Protein AF-A0A7X5ISX0-F1 (afdb_monomer_lite)

Foldseek 3Di:
DDDPDVVADCQNDPDPLGKDQADDDPVCVVVCVVPVPCRNVPHIDGDLLVLVVLQCCVVPNDDPDDDDSPVRGDNRDPVSNLVNLCVQAVCLVPCCVPVVLSNVLSVLQSVCCVPPVDRDDSVVSVVNVD

Secondary structure (DSSP, 8-state):
-----TTS-TTTTT-SSEEES----TTTHHHHHH-HHHHHHH--EEESTHHHHHHHHHHH---SSSS-HHHHSPPPPHHHHHHHHHHTTTTHHHHTTT-HHHHHHHHHHHHHHHHH-----HHHHHHHT-

Radius of gyration: 17.03 Å; chains: 1; bounding box: 39×47×39 Å

pLDDT: mean 91.05, std 15.19, range [29.78, 98.5]

Structure (mmCIF, N/CA/C/O backbone):
data_AF-A0A7X5ISX0-F1
#
_entry.id   AF-A0A7X5ISX0-F1
#
loop_
_atom_site.group_PDB
_atom_site.id
_atom_site.type_symbol
_atom_site.label_atom_id
_atom_site.label_alt_id
_atom_site.label_comp_id
_atom_site.label_asym_id
_atom_site.label_entity_id
_atom_site.label_seq_id
_atom_site.pdbx_PDB_ins_code
_atom_site.Cartn_x
_atom_site.Cartn_y
_atom_site.Cartn_z
_atom_site.occupancy
_atom_site.B_iso_or_equiv
_atom_site.auth_seq_id
_atom_site.auth_comp_id
_atom_site.auth_asym_id
_atom_site.auth_atom_id
_atom_site.pdbx_PDB_model_num
ATOM 1 N N . MET A 1 1 ? 23.298 -17.234 9.264 1.00 29.78 1 MET A N 1
ATOM 2 C CA . MET A 1 1 ? 23.206 -18.325 8.271 1.00 29.78 1 MET A CA 1
ATOM 3 C C . MET A 1 1 ? 21.743 -18.428 7.899 1.00 29.78 1 MET A C 1
ATOM 5 O O . MET A 1 1 ? 20.945 -18.768 8.761 1.00 29.78 1 MET A O 1
ATOM 9 N N . GLY A 1 2 ? 21.395 -17.928 6.713 1.00 34.38 2 GLY A N 1
ATOM 10 C CA . GLY A 1 2 ? 20.011 -17.743 6.284 1.00 34.38 2 GLY A CA 1
ATOM 11 C C . GLY A 1 2 ? 19.354 -19.063 5.904 1.00 34.38 2 GLY A C 1
ATOM 12 O O . GLY A 1 2 ? 19.971 -19.898 5.247 1.00 34.38 2 GLY A O 1
ATOM 13 N N . CYS A 1 3 ? 18.104 -19.229 6.317 1.00 30.48 3 CYS A N 1
ATOM 14 C CA . CYS A 1 3 ? 17.236 -20.295 5.845 1.00 30.48 3 CYS A CA 1
ATOM 15 C C . CYS A 1 3 ? 16.406 -19.743 4.681 1.00 30.48 3 CYS A C 1
ATOM 17 O O . CYS A 1 3 ? 15.303 -19.257 4.898 1.00 30.48 3 CYS A O 1
ATOM 19 N N . PHE A 1 4 ? 16.944 -19.799 3.461 1.00 39.22 4 PHE A N 1
ATOM 20 C CA . PHE A 1 4 ? 16.116 -19.749 2.254 1.00 39.22 4 PHE A CA 1
ATOM 21 C C . PHE A 1 4 ? 15.483 -21.135 2.099 1.00 39.22 4 PHE A C 1
ATOM 23 O O . PHE A 1 4 ? 16.194 -22.121 1.895 1.00 39.22 4 PHE A O 1
ATOM 30 N N . ASN A 1 5 ? 14.165 -21.231 2.269 1.00 39.34 5 ASN A N 1
ATOM 31 C CA . ASN A 1 5 ? 13.419 -22.459 2.024 1.00 39.34 5 ASN A CA 1
ATOM 32 C C . ASN A 1 5 ? 12.743 -22.346 0.645 1.00 39.34 5 ASN A C 1
ATOM 34 O O . ASN A 1 5 ? 11.773 -21.609 0.532 1.00 39.34 5 ASN A O 1
ATOM 38 N N . PRO A 1 6 ? 13.184 -23.083 -0.388 1.00 45.41 6 PRO A N 1
ATOM 39 C CA . PRO A 1 6 ? 12.638 -22.982 -1.748 1.00 45.41 6 PRO A CA 1
ATOM 40 C C . PRO A 1 6 ? 11.184 -23.477 -1.892 1.00 45.41 6 PRO A C 1
ATOM 42 O O . PRO A 1 6 ? 10.651 -23.484 -2.995 1.00 45.41 6 PRO A O 1
ATOM 45 N N . SER A 1 7 ? 10.547 -23.906 -0.796 1.00 50.97 7 SER A N 1
ATOM 46 C CA . SER A 1 7 ? 9.128 -24.286 -0.740 1.00 50.97 7 SER A CA 1
ATOM 47 C C . SER A 1 7 ? 8.219 -23.235 -0.096 1.00 50.97 7 SER A C 1
ATOM 49 O O . SER A 1 7 ? 7.018 -23.475 -0.015 1.00 50.97 7 SER A O 1
ATOM 51 N N . LYS A 1 8 ? 8.770 -22.114 0.395 1.00 48.38 8 LYS A N 1
ATOM 52 C CA . LYS A 1 8 ? 7.995 -21.024 0.997 1.00 48.38 8 LYS A CA 1
ATOM 53 C C . LYS A 1 8 ? 8.471 -19.681 0.463 1.00 48.38 8 LYS A C 1
ATOM 55 O O . LYS A 1 8 ? 9.655 -19.369 0.556 1.00 48.38 8 LYS A O 1
ATOM 60 N N . SER A 1 9 ? 7.552 -18.930 -0.118 1.00 56.69 9 SER A N 1
ATOM 61 C CA . SER A 1 9 ? 7.784 -17.589 -0.643 1.00 56.69 9 SER A CA 1
ATOM 62 C C . SER A 1 9 ? 7.818 -16.555 0.493 1.00 56.69 9 SER A C 1
ATOM 64 O O . SER A 1 9 ? 7.277 -16.794 1.574 1.00 56.69 9 SER A O 1
ATOM 66 N N . ASP A 1 10 ? 8.432 -15.389 0.266 1.00 56.97 10 ASP A N 1
ATOM 67 C CA . ASP A 1 10 ? 8.561 -14.306 1.267 1.00 56.97 10 ASP A CA 1
ATOM 68 C C . ASP A 1 10 ? 7.216 -13.687 1.705 1.00 56.97 10 ASP A C 1
ATOM 70 O O . ASP A 1 10 ? 7.170 -12.813 2.568 1.00 56.97 10 ASP A O 1
ATOM 74 N N . ILE A 1 11 ? 6.110 -14.136 1.112 1.00 59.25 11 ILE A N 1
ATOM 75 C CA . ILE A 1 11 ? 4.737 -13.749 1.451 1.00 59.25 11 ILE A CA 1
ATOM 76 C C . ILE A 1 11 ? 4.033 -14.777 2.350 1.00 59.25 11 ILE A C 1
ATOM 78 O O . ILE A 1 11 ? 3.047 -14.426 2.999 1.00 59.25 11 ILE A O 1
ATOM 82 N N . ASP A 1 12 ? 4.588 -15.990 2.490 1.00 59.69 12 ASP A N 1
ATOM 83 C CA . ASP A 1 12 ? 4.103 -17.027 3.419 1.00 59.69 12 ASP A CA 1
ATOM 84 C C . ASP A 1 12 ? 4.475 -16.710 4.879 1.00 59.69 12 ASP A C 1
ATOM 86 O O . ASP A 1 12 ? 3.894 -17.242 5.831 1.00 59.69 12 ASP A O 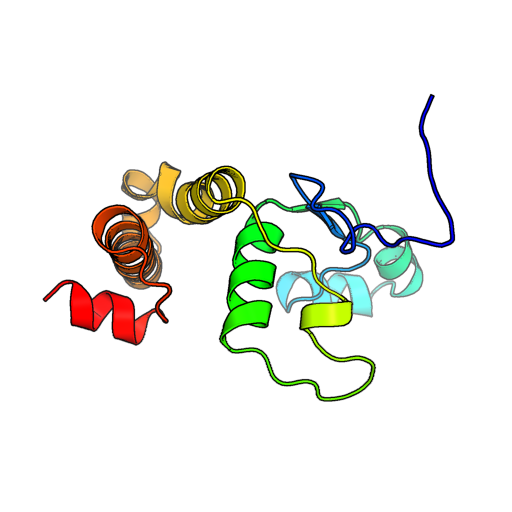1
ATOM 90 N N . LEU A 1 13 ? 5.470 -15.839 5.066 1.00 67.38 13 LEU A N 1
ATOM 91 C CA . LEU A 1 13 ? 5.905 -15.270 6.337 1.00 67.38 13 LEU A CA 1
ATOM 92 C C . LEU A 1 13 ? 6.206 -13.792 6.106 1.00 67.38 13 LEU A C 1
ATOM 94 O O . LEU A 1 13 ? 7.094 -13.476 5.328 1.00 67.38 13 LEU A O 1
ATOM 98 N N . ILE A 1 14 ? 5.524 -12.883 6.806 1.00 78.00 14 ILE A N 1
ATOM 99 C CA . ILE A 1 14 ? 5.785 -11.446 6.641 1.00 78.00 14 ILE A CA 1
ATOM 100 C C . ILE A 1 14 ? 7.199 -11.099 7.127 1.00 78.00 14 ILE A C 1
ATOM 102 O O . ILE A 1 14 ? 7.466 -11.055 8.330 1.00 78.00 14 ILE A O 1
ATOM 106 N N . ILE A 1 15 ? 8.090 -10.816 6.175 1.00 87.44 15 ILE A N 1
ATOM 107 C CA . ILE A 1 15 ? 9.378 -10.145 6.388 1.00 87.44 15 ILE A CA 1
ATOM 108 C C . ILE A 1 15 ? 9.136 -8.635 6.264 1.00 87.44 15 ILE A C 1
ATOM 110 O O . ILE A 1 15 ? 8.439 -8.200 5.348 1.00 87.44 15 ILE A O 1
ATOM 114 N N . TYR A 1 16 ? 9.677 -7.833 7.188 1.00 90.50 16 TYR A N 1
ATOM 115 C CA . TYR A 1 16 ? 9.456 -6.384 7.232 1.00 90.50 16 TYR A CA 1
ATOM 116 C C . TYR A 1 16 ? 10.772 -5.595 7.426 1.00 90.50 16 TYR A C 1
ATOM 118 O O . TYR A 1 16 ? 11.478 -5.869 8.403 1.00 90.50 16 TYR A O 1
ATOM 126 N N . PRO A 1 17 ? 11.109 -4.610 6.558 1.00 93.81 17 PRO A N 1
ATOM 127 C CA . PRO A 1 17 ? 10.390 -4.234 5.333 1.00 93.81 17 PRO A CA 1
ATOM 128 C C . PRO A 1 17 ? 10.385 -5.378 4.312 1.00 93.81 17 PRO A C 1
ATOM 130 O O . PRO A 1 17 ? 11.312 -6.189 4.273 1.00 93.81 17 PRO A O 1
ATOM 133 N N . THR A 1 18 ? 9.313 -5.469 3.531 1.00 92.81 18 THR A N 1
ATOM 134 C CA . THR A 1 18 ? 9.049 -6.642 2.695 1.00 92.81 18 THR A CA 1
ATOM 135 C C . THR A 1 18 ? 9.864 -6.566 1.407 1.00 92.81 18 THR A C 1
ATOM 137 O O . THR A 1 18 ? 9.877 -5.508 0.777 1.00 92.81 18 THR A O 1
ATOM 140 N N . PRO A 1 19 ? 10.563 -7.642 1.008 1.00 92.75 19 PRO A N 1
ATOM 141 C CA . PRO A 1 19 ? 11.268 -7.676 -0.265 1.00 92.75 19 PRO A CA 1
ATOM 142 C C . PRO A 1 19 ? 10.296 -7.666 -1.453 1.00 92.75 19 PRO A C 1
ATOM 144 O O . PRO A 1 19 ? 9.183 -8.186 -1.368 1.00 92.75 19 PRO A O 1
ATOM 147 N N . PHE A 1 20 ? 10.730 -7.098 -2.575 1.00 92.38 20 PHE A N 1
ATOM 148 C CA . PHE A 1 20 ? 10.031 -7.180 -3.853 1.00 92.38 20 PHE A CA 1
ATOM 149 C C . PHE A 1 20 ? 10.991 -7.519 -4.991 1.00 92.38 20 PHE A C 1
ATOM 151 O O . PHE A 1 20 ? 12.133 -7.060 -5.028 1.00 92.38 20 PHE A O 1
ATOM 158 N N . GLU A 1 21 ? 10.472 -8.283 -5.951 1.00 92.50 21 GLU A N 1
ATOM 159 C CA . GLU A 1 21 ? 11.191 -8.695 -7.161 1.00 92.50 21 GLU A CA 1
ATOM 160 C C . GLU A 1 21 ? 11.052 -7.691 -8.308 1.00 92.50 21 GLU A C 1
ATOM 162 O O . GLU A 1 21 ? 11.896 -7.655 -9.196 1.00 92.50 21 GLU A O 1
ATOM 167 N N . LEU A 1 22 ? 9.967 -6.905 -8.326 1.00 94.00 22 LEU A N 1
ATOM 168 C CA . LEU A 1 22 ? 9.731 -5.881 -9.340 1.00 94.00 22 LEU A CA 1
ATOM 169 C C . LEU A 1 22 ? 8.731 -4.827 -8.850 1.00 94.00 22 LEU A C 1
ATOM 171 O O . LEU A 1 22 ? 7.672 -5.170 -8.329 1.00 94.00 22 LEU A O 1
ATOM 175 N N . HIS A 1 23 ? 9.021 -3.549 -9.102 1.00 94.69 23 HIS A N 1
ATOM 176 C CA . HIS A 1 23 ? 8.066 -2.452 -8.951 1.00 94.69 23 HIS A CA 1
ATOM 177 C C . HIS A 1 23 ? 8.034 -1.610 -10.227 1.00 94.69 23 HIS A C 1
ATOM 179 O O . HIS A 1 23 ? 9.006 -0.940 -10.579 1.00 94.69 23 HIS A O 1
ATOM 185 N N . PHE A 1 24 ? 6.895 -1.639 -10.920 1.00 95.12 24 PHE A N 1
ATOM 186 C CA . PHE A 1 24 ? 6.666 -0.854 -12.126 1.00 95.12 24 PHE A CA 1
ATOM 187 C C . PHE A 1 24 ? 5.683 0.291 -11.885 1.00 95.12 24 PHE A C 1
ATOM 189 O O . PHE A 1 24 ? 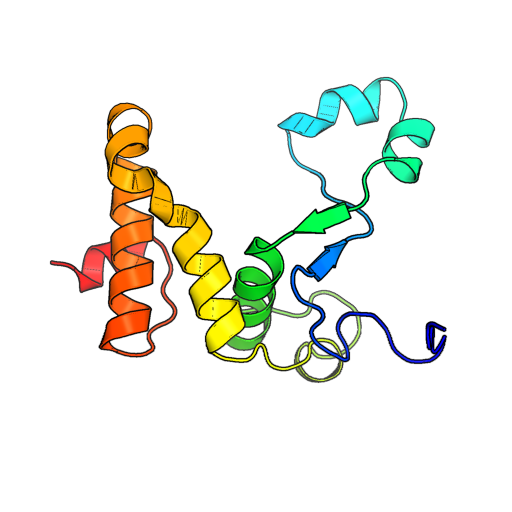4.618 0.112 -11.300 1.00 95.12 24 PHE A O 1
ATOM 196 N N . SER A 1 25 ? 6.033 1.464 -12.403 1.00 94.94 25 SER A N 1
ATOM 197 C CA . SER A 1 25 ? 5.195 2.658 -12.422 1.00 94.94 25 SER A CA 1
ATOM 198 C C . SER A 1 25 ? 5.609 3.546 -13.599 1.00 94.94 25 SER A C 1
ATOM 200 O O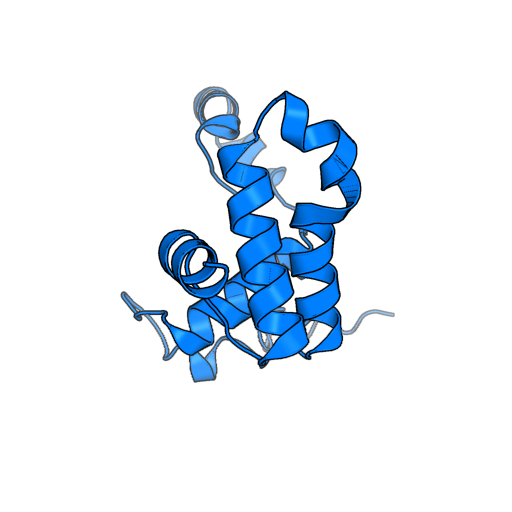 . SER A 1 25 ? 6.652 3.327 -14.221 1.00 94.94 25 SER A O 1
ATOM 202 N N . ASN A 1 26 ? 4.838 4.598 -13.887 1.00 96.94 26 ASN A N 1
ATOM 203 C CA . ASN A 1 26 ? 5.202 5.562 -14.932 1.00 96.94 26 ASN A CA 1
ATOM 204 C C . ASN A 1 26 ? 6.561 6.238 -14.675 1.00 96.94 26 ASN A C 1
ATOM 206 O O . ASN A 1 26 ? 7.231 6.619 -15.631 1.00 96.94 26 ASN A O 1
ATOM 210 N N . ALA A 1 27 ? 7.001 6.335 -13.413 1.00 95.19 27 ALA A N 1
ATOM 211 C CA . ALA A 1 27 ? 8.323 6.858 -13.068 1.00 95.19 27 ALA A CA 1
ATOM 212 C C . ALA A 1 27 ? 9.467 5.950 -13.558 1.00 95.19 27 ALA A C 1
ATOM 214 O O . ALA A 1 27 ? 10.583 6.415 -13.773 1.00 95.19 27 ALA A O 1
ATOM 215 N N . HIS A 1 28 ? 9.191 4.661 -13.765 1.00 96.31 28 HIS A N 1
ATOM 216 C CA . HIS A 1 28 ? 10.165 3.665 -14.213 1.00 96.31 28 HIS A CA 1
ATOM 217 C C . HIS A 1 28 ? 10.038 3.311 -15.699 1.00 96.31 28 HIS A C 1
ATOM 219 O O . HIS A 1 28 ? 10.884 2.594 -16.234 1.00 96.31 28 HIS A O 1
ATOM 225 N N . LEU A 1 29 ? 9.014 3.832 -16.384 1.00 97.31 29 LEU A N 1
ATOM 226 C CA . LEU A 1 29 ? 8.710 3.489 -17.772 1.00 97.31 29 LEU A CA 1
ATOM 227 C C . LEU A 1 29 ? 9.884 3.770 -18.717 1.00 97.31 29 LEU A C 1
ATOM 229 O O . LEU A 1 29 ? 10.216 2.915 -19.531 1.00 97.31 29 LEU A O 1
ATOM 233 N N . GLN A 1 30 ? 10.531 4.935 -18.601 1.00 98.19 30 GLN A N 1
ATOM 234 C CA . GLN A 1 30 ? 11.636 5.286 -19.498 1.00 98.19 30 GLN A CA 1
ATOM 235 C C . GLN A 1 30 ? 12.840 4.355 -19.309 1.00 98.19 30 GLN A C 1
ATOM 237 O O . GLN A 1 30 ? 13.408 3.891 -20.290 1.00 98.19 30 GLN A O 1
ATOM 242 N N . TRP A 1 31 ? 13.179 4.003 -18.062 1.00 97.75 31 TRP A N 1
ATOM 243 C CA . TRP A 1 31 ? 14.253 3.044 -17.786 1.00 97.75 31 TRP A CA 1
ATOM 244 C C . TRP A 1 31 ? 13.939 1.671 -18.389 1.00 97.75 31 TRP A C 1
ATOM 246 O O . TRP A 1 31 ? 14.791 1.082 -19.056 1.00 97.75 31 TRP A O 1
ATOM 256 N N . PHE A 1 32 ? 12.702 1.194 -18.228 1.00 97.44 32 PHE A N 1
ATOM 257 C CA . PHE A 1 32 ? 12.274 -0.052 -18.854 1.00 97.44 32 PHE A CA 1
ATOM 258 C C . PHE A 1 32 ? 12.366 0.005 -20.386 1.00 97.44 32 PHE A C 1
ATOM 260 O O . PHE A 1 32 ? 12.836 -0.955 -20.984 1.00 97.44 32 PHE A O 1
ATOM 267 N N . ILE A 1 33 ? 11.959 1.109 -21.022 1.00 98.12 33 ILE A N 1
ATOM 268 C CA . ILE A 1 33 ? 12.037 1.275 -22.485 1.00 98.12 33 ILE A CA 1
ATOM 269 C C . ILE A 1 33 ? 13.491 1.280 -22.968 1.00 98.12 33 ILE A C 1
ATOM 271 O O . ILE A 1 33 ? 13.810 0.600 -23.944 1.00 98.12 33 ILE A O 1
ATOM 275 N N . ASP A 1 34 ? 14.363 2.031 -22.296 1.00 98.38 34 ASP A N 1
ATOM 276 C CA . ASP A 1 34 ? 15.749 2.218 -22.728 1.00 98.38 34 ASP A CA 1
ATOM 277 C C . ASP A 1 34 ? 16.581 0.942 -22.556 1.00 98.38 34 ASP A C 1
ATOM 279 O O . ASP A 1 34 ? 17.447 0.648 -23.384 1.00 98.38 34 ASP A O 1
ATOM 283 N N . ASN A 1 35 ? 16.336 0.172 -21.488 1.00 97.88 35 ASN A N 1
ATOM 284 C CA . ASN A 1 35 ? 17.031 -1.090 -21.250 1.00 97.88 35 ASN A CA 1
ATOM 285 C C . ASN A 1 35 ? 16.203 -2.072 -20.389 1.00 97.88 35 ASN A C 1
ATOM 287 O O . ASN A 1 35 ? 16.419 -2.170 -19.176 1.00 97.88 35 ASN A O 1
ATOM 291 N N . PRO A 1 36 ? 15.299 -2.858 -21.007 1.00 97.00 36 PRO A N 1
ATOM 292 C CA . PRO A 1 36 ? 14.417 -3.776 -20.285 1.00 97.00 36 PRO A CA 1
ATOM 293 C C . PRO A 1 36 ? 15.169 -4.821 -19.455 1.00 97.00 36 PRO A C 1
ATOM 295 O O . PRO A 1 36 ? 14.770 -5.134 -18.336 1.00 97.00 36 PRO A O 1
ATOM 298 N N . THR A 1 37 ? 16.261 -5.369 -19.996 1.00 97.50 37 THR A N 1
ATOM 299 C CA . THR A 1 37 ? 17.060 -6.403 -19.323 1.00 97.50 37 THR A CA 1
ATOM 300 C C . THR A 1 37 ? 17.722 -5.851 -18.067 1.00 97.50 37 THR A C 1
ATOM 302 O O . THR A 1 37 ? 17.674 -6.487 -17.017 1.00 97.50 37 THR A O 1
ATOM 305 N N . ASP A 1 38 ? 18.306 -4.656 -18.156 1.00 97.88 38 ASP A N 1
ATOM 306 C CA . ASP A 1 38 ? 18.906 -3.991 -17.001 1.00 97.88 38 ASP A CA 1
ATOM 307 C C . ASP A 1 38 ? 17.862 -3.667 -15.929 1.00 97.88 38 ASP A C 1
ATOM 309 O O . ASP A 1 38 ? 18.082 -3.969 -14.756 1.00 97.88 38 ASP A O 1
ATOM 313 N N . TYR A 1 39 ? 16.707 -3.135 -16.340 1.00 97.44 39 TYR A N 1
ATOM 314 C CA . TYR A 1 39 ? 15.599 -2.836 -15.439 1.00 97.44 39 TYR A CA 1
ATOM 315 C C . TYR A 1 39 ? 15.128 -4.079 -14.680 1.00 97.44 39 TYR A C 1
ATOM 317 O O . TYR A 1 39 ? 15.094 -4.060 -13.455 1.00 97.44 39 TYR A O 1
ATOM 325 N N . ILE A 1 40 ? 14.838 -5.182 -15.379 1.00 95.06 40 ILE A N 1
ATOM 326 C CA . ILE A 1 40 ? 14.365 -6.426 -14.750 1.00 95.06 40 ILE A CA 1
ATOM 327 C C . ILE A 1 40 ? 15.395 -6.978 -13.754 1.00 95.06 40 ILE A C 1
ATOM 329 O O . ILE A 1 40 ? 15.020 -7.461 -12.693 1.00 95.06 40 ILE A O 1
ATOM 333 N N . HIS A 1 41 ? 16.694 -6.902 -14.061 1.00 95.12 41 HIS A N 1
ATOM 334 C CA . HIS A 1 41 ? 17.728 -7.424 -13.161 1.00 95.12 41 HIS A CA 1
ATOM 335 C C . HIS A 1 41 ? 18.012 -6.532 -11.949 1.00 95.12 41 HIS A C 1
ATOM 337 O O . HIS A 1 41 ? 18.490 -7.034 -10.930 1.00 95.12 41 HIS A O 1
ATOM 343 N N . LYS A 1 42 ? 17.777 -5.221 -12.054 1.00 96.56 42 LYS A N 1
ATOM 344 C CA . LYS A 1 42 ? 18.147 -4.253 -11.010 1.00 96.56 42 LYS A CA 1
ATOM 345 C C . LYS A 1 42 ? 16.969 -3.704 -10.215 1.00 96.56 42 LYS A C 1
ATOM 347 O O . LYS A 1 42 ? 17.195 -3.181 -9.128 1.00 96.56 42 LYS A O 1
ATOM 352 N N . MET A 1 43 ? 15.744 -3.792 -10.727 1.00 93.94 43 MET A N 1
ATOM 353 C CA . MET A 1 43 ? 14.539 -3.328 -10.042 1.00 93.94 43 MET A CA 1
ATOM 354 C C . MET A 1 43 ? 14.080 -4.367 -9.018 1.00 93.94 43 MET A C 1
ATOM 356 O O . MET A 1 43 ? 13.116 -5.085 -9.234 1.00 93.94 43 MET A O 1
ATOM 360 N N . ASN A 1 44 ? 14.785 -4.436 -7.900 1.00 95.44 44 ASN A N 1
ATOM 361 C CA . ASN A 1 44 ? 14.413 -5.207 -6.720 1.00 95.44 44 ASN A CA 1
ATOM 362 C C . ASN A 1 44 ? 14.803 -4.414 -5.469 1.00 95.44 44 ASN A C 1
ATOM 364 O O . ASN A 1 44 ? 15.571 -3.448 -5.543 1.00 95.44 44 ASN A O 1
ATOM 368 N N . GLY A 1 45 ? 14.266 -4.793 -4.318 1.00 94.50 45 GLY A N 1
ATOM 369 C CA . GLY A 1 45 ? 14.571 -4.100 -3.074 1.00 94.50 45 GLY A CA 1
ATOM 370 C C . GLY A 1 45 ? 13.649 -4.506 -1.943 1.00 94.50 45 GLY A C 1
ATOM 371 O O . GLY A 1 45 ? 13.061 -5.582 -1.968 1.00 94.50 45 GLY A O 1
ATOM 372 N N . THR A 1 46 ? 13.534 -3.635 -0.946 1.00 95.12 46 THR A N 1
ATOM 373 C CA . THR A 1 46 ? 12.567 -3.764 0.144 1.00 95.12 46 THR A CA 1
ATOM 374 C C . THR A 1 46 ? 11.688 -2.525 0.216 1.00 95.12 46 THR A C 1
ATOM 376 O O . THR A 1 46 ? 12.134 -1.423 -0.102 1.00 95.12 46 THR A O 1
ATOM 379 N N . ASP A 1 47 ? 10.439 -2.707 0.633 1.00 94.12 47 ASP A N 1
ATOM 380 C CA . ASP A 1 47 ? 9.452 -1.637 0.735 1.00 94.12 47 ASP A CA 1
ATOM 381 C C . ASP A 1 47 ? 8.581 -1.833 1.986 1.00 94.12 47 ASP A C 1
ATOM 383 O O . ASP A 1 47 ? 8.113 -2.937 2.293 1.00 94.12 47 ASP A O 1
ATOM 387 N N . LYS A 1 48 ? 8.397 -0.751 2.747 1.00 94.75 48 LYS A N 1
ATOM 388 C CA . LYS A 1 48 ? 7.531 -0.732 3.928 1.00 94.75 48 LYS A CA 1
ATOM 389 C C . LYS A 1 48 ? 6.054 -0.734 3.540 1.00 94.75 48 LYS A C 1
ATOM 391 O O . LYS A 1 48 ? 5.259 -1.319 4.278 1.00 94.75 48 LYS A O 1
ATOM 396 N N . ASP A 1 49 ? 5.692 -0.149 2.401 1.00 93.94 49 ASP A N 1
ATOM 397 C CA . ASP A 1 49 ? 4.300 0.045 1.969 1.00 93.94 49 ASP A CA 1
ATOM 398 C C . ASP A 1 49 ? 3.612 -1.268 1.593 1.00 93.94 49 ASP A C 1
ATOM 400 O O . ASP A 1 49 ? 2.386 -1.403 1.661 1.00 93.94 49 ASP A O 1
ATOM 404 N N . LEU A 1 50 ? 4.398 -2.297 1.276 1.00 94.44 50 LEU A N 1
ATOM 405 C CA . LEU A 1 50 ? 3.886 -3.631 0.980 1.00 94.44 50 LEU A CA 1
ATOM 406 C C . LEU A 1 50 ? 3.115 -4.247 2.154 1.00 94.44 50 LEU A C 1
ATOM 408 O O . LEU A 1 50 ? 2.135 -4.958 1.922 1.00 94.44 50 LEU A O 1
ATOM 412 N N . ALA A 1 51 ? 3.457 -3.913 3.403 1.00 95.06 51 ALA A N 1
ATOM 413 C CA . ALA A 1 51 ? 2.668 -4.343 4.556 1.00 95.06 51 ALA A CA 1
ATOM 414 C C . ALA A 1 51 ? 1.238 -3.765 4.515 1.00 95.06 51 ALA A C 1
ATOM 416 O O . ALA A 1 51 ? 0.269 -4.478 4.804 1.00 95.06 51 ALA A O 1
ATOM 417 N N . ALA A 1 52 ? 1.070 -2.504 4.102 1.00 95.44 52 ALA A N 1
ATOM 418 C CA . ALA A 1 52 ? -0.251 -1.929 3.868 1.00 95.44 52 ALA A CA 1
ATOM 419 C C . ALA A 1 52 ? -0.963 -2.577 2.673 1.00 95.44 52 ALA A C 1
ATOM 421 O O . ALA A 1 52 ? -2.145 -2.929 2.783 1.00 95.44 52 ALA A O 1
ATOM 422 N N . HIS A 1 53 ? -0.257 -2.807 1.565 1.00 94.75 53 HIS A N 1
ATOM 423 C CA . HIS A 1 53 ? -0.829 -3.449 0.380 1.00 94.75 53 HIS A CA 1
ATOM 424 C C . HIS A 1 53 ? -1.343 -4.862 0.659 1.00 94.75 53 HIS A C 1
ATOM 426 O O . HIS A 1 53 ? -2.475 -5.174 0.289 1.00 94.75 53 HIS A O 1
ATOM 432 N N . PHE A 1 54 ? -0.589 -5.696 1.374 1.00 95.00 54 PHE A N 1
ATOM 433 C CA . PHE A 1 54 ? -1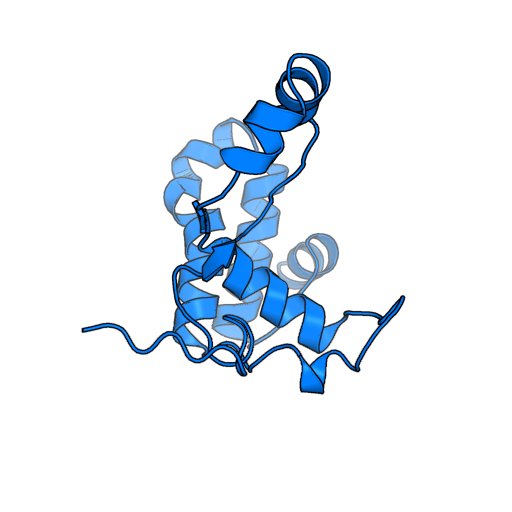.033 -7.048 1.722 1.00 95.00 54 PHE A CA 1
ATOM 434 C C . PHE A 1 54 ? -2.277 -7.023 2.607 1.00 95.00 54 PHE A C 1
ATOM 436 O O . PHE A 1 54 ? -3.229 -7.761 2.355 1.00 95.00 54 PHE A O 1
ATOM 443 N N . LYS A 1 55 ? -2.340 -6.114 3.588 1.00 95.06 55 LYS A N 1
ATOM 444 C CA . LYS A 1 55 ? -3.540 -5.954 4.421 1.00 95.06 55 LYS A CA 1
ATOM 445 C C . LYS A 1 55 ? -4.772 -5.593 3.585 1.00 95.06 55 LYS A C 1
ATOM 447 O O . LYS A 1 55 ? -5.861 -6.109 3.841 1.00 95.06 55 LYS A O 1
ATOM 452 N N . ILE A 1 56 ? -4.604 -4.716 2.594 1.00 95.44 56 ILE A N 1
ATOM 453 C CA . ILE A 1 56 ? -5.675 -4.300 1.682 1.00 95.44 56 ILE A CA 1
ATOM 454 C C . ILE A 1 56 ? -6.088 -5.459 0.771 1.00 95.44 56 ILE A C 1
ATOM 456 O O . ILE A 1 56 ? -7.283 -5.731 0.667 1.00 95.44 56 ILE A O 1
ATOM 460 N N . ILE A 1 57 ? -5.134 -6.168 0.163 1.00 95.00 57 ILE A N 1
ATOM 461 C CA . ILE A 1 57 ? -5.394 -7.322 -0.710 1.00 95.00 57 ILE A CA 1
ATOM 462 C C . ILE A 1 57 ? -6.163 -8.406 0.048 1.00 95.00 57 ILE A C 1
ATOM 464 O O . ILE A 1 57 ? -7.190 -8.864 -0.441 1.00 95.00 57 ILE A O 1
ATOM 468 N N . LYS A 1 58 ? -5.767 -8.750 1.279 1.00 94.62 58 LYS A N 1
ATOM 469 C CA . LYS A 1 58 ? -6.506 -9.735 2.088 1.00 94.62 58 LYS A CA 1
ATOM 470 C C . LYS A 1 58 ? -7.944 -9.325 2.405 1.00 94.62 58 LYS A C 1
ATOM 472 O O . LYS A 1 58 ? -8.797 -10.187 2.589 1.00 94.62 58 LYS A O 1
ATOM 477 N N . LYS A 1 59 ? -8.224 -8.022 2.494 1.00 94.94 59 LYS A N 1
ATOM 478 C CA . LYS A 1 59 ? -9.548 -7.513 2.877 1.00 94.94 59 LYS A CA 1
ATOM 479 C C . LYS A 1 59 ? -10.466 -7.220 1.689 1.00 94.94 59 LYS A C 1
ATOM 481 O O . LYS A 1 59 ? -11.679 -7.350 1.823 1.00 94.94 59 LYS A O 1
ATOM 486 N N . TYR A 1 60 ? -9.901 -6.789 0.566 1.00 95.88 60 TYR A N 1
ATOM 487 C CA . TYR A 1 60 ? -10.648 -6.239 -0.571 1.00 95.88 60 TYR A CA 1
ATOM 488 C C . TYR A 1 60 ? -10.178 -6.757 -1.934 1.00 95.88 60 TYR A C 1
ATOM 490 O O . TYR A 1 60 ? -10.749 -6.372 -2.954 1.00 95.88 60 TYR A O 1
ATOM 498 N N . GLY A 1 61 ? -9.122 -7.568 -1.975 1.00 95.62 61 GLY A N 1
ATOM 499 C CA . GLY A 1 61 ? -8.567 -8.095 -3.212 1.00 95.62 61 GLY A CA 1
ATOM 500 C C . GLY A 1 61 ? -9.516 -9.067 -3.908 1.00 95.62 61 GLY A C 1
ATOM 501 O O . GLY A 1 61 ? -10.365 -9.704 -3.286 1.00 95.62 61 GLY A O 1
ATOM 502 N N . VAL A 1 62 ? -9.339 -9.183 -5.222 1.00 97.25 62 VAL A N 1
ATOM 503 C CA . VAL A 1 62 ? -10.046 -10.139 -6.076 1.00 97.25 62 VAL A CA 1
ATOM 504 C C . VAL A 1 62 ? -8.997 -10.923 -6.852 1.00 97.25 62 VAL A C 1
ATOM 506 O O . VAL A 1 62 ? -8.139 -10.327 -7.504 1.00 97.25 62 VAL A O 1
ATOM 509 N N . VAL A 1 63 ? -9.060 -12.253 -6.782 1.00 96.69 63 VAL A N 1
ATOM 510 C CA . VAL A 1 63 ? -8.172 -13.133 -7.548 1.00 96.69 63 VAL A CA 1
ATOM 511 C C . VAL A 1 63 ? -8.571 -13.074 -9.017 1.00 96.69 63 VAL A C 1
ATOM 513 O O . VAL A 1 63 ? -9.701 -13.398 -9.377 1.00 96.69 63 VAL A O 1
ATOM 516 N N . LEU A 1 64 ? -7.640 -12.660 -9.875 1.00 96.94 64 LEU A N 1
ATOM 517 C CA . LEU A 1 64 ? -7.823 -12.727 -11.328 1.00 96.94 64 LEU A CA 1
ATOM 518 C C . LEU A 1 64 ? -7.307 -14.053 -11.898 1.00 96.94 64 LEU A C 1
ATOM 520 O O . LEU A 1 64 ? -7.870 -14.574 -12.857 1.00 96.94 64 LEU A O 1
ATOM 524 N N . GLN A 1 65 ? -6.237 -14.591 -11.309 1.00 96.44 65 GLN A N 1
ATOM 525 C CA . GLN A 1 65 ? -5.604 -15.845 -11.702 1.00 96.44 65 GLN A CA 1
ATOM 526 C C . GLN A 1 65 ? -4.770 -16.395 -10.537 1.00 96.44 65 GLN A C 1
ATOM 528 O O . GLN A 1 65 ? -4.128 -15.618 -9.833 1.00 96.44 65 GLN A O 1
ATOM 533 N N . GLY A 1 66 ? -4.723 -17.723 -10.395 1.00 94.44 66 GLY A N 1
ATOM 534 C CA . GLY A 1 66 ? -3.898 -18.410 -9.399 1.00 94.44 66 GLY A CA 1
ATOM 535 C C . GLY A 1 66 ? -4.689 -18.874 -8.178 1.00 94.44 66 GLY A C 1
ATOM 536 O O . GLY A 1 66 ? -5.886 -19.135 -8.275 1.00 94.44 66 GLY A O 1
ATOM 537 N N . GLU A 1 67 ? -3.978 -19.027 -7.064 1.00 94.75 67 GLU A N 1
ATOM 538 C CA . GLU A 1 67 ? -4.517 -19.467 -5.775 1.00 94.75 67 GLU A CA 1
ATOM 539 C C . GLU A 1 67 ? -5.316 -18.360 -5.069 1.00 94.75 67 GLU A C 1
ATOM 541 O O . GLU A 1 67 ? -5.257 -17.181 -5.432 1.00 94.75 67 GLU A O 1
ATOM 546 N N . GLU A 1 68 ? -6.078 -18.750 -4.048 1.00 95.12 68 GLU A N 1
ATOM 547 C CA . GLU A 1 68 ? -6.847 -17.815 -3.233 1.00 95.12 68 GLU A CA 1
ATOM 548 C C . GLU A 1 68 ? -5.928 -16.894 -2.419 1.00 95.12 68 GLU A C 1
ATOM 550 O O . GLU A 1 68 ? -4.885 -17.302 -1.912 1.00 95.12 68 GLU A O 1
ATOM 555 N N . ILE A 1 69 ? -6.342 -15.637 -2.216 1.00 94.00 69 ILE A N 1
ATOM 556 C CA . ILE A 1 69 ? -5.529 -14.622 -1.515 1.00 94.00 69 ILE A CA 1
ATOM 557 C C . ILE A 1 69 ? -5.071 -15.094 -0.127 1.00 94.00 69 ILE A C 1
ATOM 559 O O . ILE A 1 69 ? -3.955 -14.795 0.293 1.00 94.00 69 ILE A O 1
AT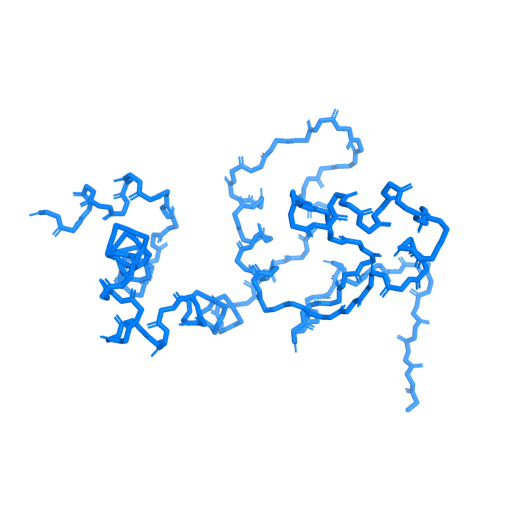OM 563 N N . ASN A 1 70 ? -5.932 -15.812 0.596 1.00 92.31 70 ASN A N 1
ATOM 564 C CA . ASN A 1 70 ? -5.628 -16.272 1.951 1.00 92.31 70 ASN A CA 1
ATOM 565 C C . ASN A 1 70 ? -4.663 -17.461 1.999 1.00 92.31 70 ASN A C 1
ATOM 567 O O . ASN A 1 70 ? -4.093 -17.693 3.063 1.00 92.31 70 ASN A O 1
ATOM 571 N N . ASP A 1 71 ? -4.472 -18.162 0.881 1.00 92.12 71 ASP A N 1
ATOM 572 C CA . ASP A 1 71 ? -3.518 -19.269 0.770 1.00 92.12 71 ASP A CA 1
ATOM 573 C C . ASP A 1 71 ? -2.110 -18.759 0.421 1.00 92.12 71 ASP A C 1
ATOM 575 O O . ASP A 1 71 ? -1.123 -19.414 0.741 1.00 92.12 71 ASP A O 1
ATOM 579 N N . VAL A 1 72 ? -2.024 -17.559 -0.167 1.00 91.12 72 VAL A N 1
ATOM 580 C CA . VAL A 1 72 ? -0.782 -16.961 -0.684 1.00 91.12 72 VAL A CA 1
ATOM 581 C C . VAL A 1 72 ? -0.205 -15.878 0.236 1.00 91.12 72 VAL A C 1
ATOM 583 O O . VAL A 1 72 ? 1.006 -15.772 0.393 1.00 91.12 72 VAL A O 1
ATOM 586 N N . PHE A 1 73 ? -1.048 -15.032 0.837 1.00 90.62 73 PHE A N 1
ATOM 587 C CA . PHE A 1 73 ? -0.581 -13.909 1.657 1.00 90.62 73 PHE A CA 1
ATOM 588 C C . PHE A 1 73 ? -0.785 -14.180 3.146 1.00 90.62 73 PHE A C 1
ATOM 590 O O . PHE A 1 73 ? -1.920 -14.306 3.626 1.00 90.62 73 PHE A O 1
ATOM 597 N N . ALA A 1 74 ? 0.304 -14.173 3.913 1.00 90.44 74 ALA A N 1
ATOM 598 C CA . ALA A 1 74 ? 0.253 -14.227 5.367 1.00 90.44 74 ALA A CA 1
ATOM 599 C C . ALA A 1 74 ? -0.441 -12.993 5.975 1.00 90.44 74 ALA A C 1
ATOM 601 O O . ALA A 1 74 ? -0.514 -11.911 5.387 1.00 90.44 74 ALA A O 1
ATOM 602 N N . ASP A 1 75 ? -0.970 -13.152 7.190 1.00 92.62 75 ASP A N 1
ATOM 603 C CA . ASP A 1 75 ? -1.533 -12.024 7.927 1.00 92.62 75 ASP A CA 1
ATOM 604 C C . ASP A 1 75 ? -0.441 -11.033 8.331 1.00 92.62 75 ASP A C 1
ATOM 606 O O . ASP A 1 75 ? 0.535 -11.384 8.993 1.00 92.62 75 ASP A O 1
ATOM 610 N N . VAL A 1 76 ? -0.649 -9.763 7.984 1.00 94.38 76 VAL A N 1
ATOM 611 C CA . VAL A 1 76 ? 0.234 -8.671 8.400 1.00 94.38 76 VAL A CA 1
ATOM 612 C C . VAL A 1 76 ? -0.010 -8.361 9.876 1.00 94.38 76 VAL A C 1
ATOM 614 O O . VAL A 1 76 ? -1.144 -7.979 10.231 1.00 94.38 76 VAL A O 1
ATOM 617 N N . PRO A 1 77 ? 1.014 -8.492 10.744 1.00 95.06 77 PRO A N 1
ATOM 618 C CA . PRO A 1 77 ? 0.846 -8.155 12.140 1.00 95.06 77 PRO A CA 1
ATOM 619 C C . PRO A 1 77 ? 0.605 -6.650 12.302 1.00 95.06 77 PRO A C 1
ATOM 621 O O . PRO A 1 77 ? 1.004 -5.810 11.493 1.00 95.06 77 PRO A O 1
ATOM 624 N N . ARG A 1 78 ? -0.155 -6.300 13.346 1.00 96.12 78 ARG A N 1
ATOM 625 C CA . ARG A 1 78 ? -0.671 -4.935 13.533 1.00 96.12 78 ARG A CA 1
ATOM 626 C C . ARG A 1 78 ? 0.444 -3.890 13.557 1.00 96.12 78 ARG A C 1
ATOM 628 O O . ARG A 1 78 ? 0.242 -2.791 13.056 1.00 96.12 78 ARG A O 1
ATOM 635 N N . LYS A 1 79 ? 1.582 -4.218 14.169 1.00 97.00 79 LYS A N 1
ATOM 636 C CA . LYS A 1 79 ? 2.699 -3.292 14.352 1.00 97.00 79 LYS A CA 1
ATOM 637 C C . LYS A 1 79 ? 3.303 -2.880 13.007 1.00 97.00 79 LYS A C 1
ATOM 639 O O . LYS A 1 79 ? 3.511 -1.696 12.791 1.00 97.00 79 LYS A O 1
ATOM 644 N N . GLU A 1 80 ? 3.525 -3.834 12.115 1.00 97.12 80 GLU A N 1
ATOM 645 C CA . GLU A 1 80 ? 4.114 -3.631 10.790 1.00 97.12 80 GLU A CA 1
ATOM 646 C C . GLU A 1 80 ? 3.152 -2.859 9.883 1.00 97.12 80 GLU A C 1
ATOM 648 O O . GLU A 1 80 ? 3.569 -1.960 9.159 1.00 97.12 80 GLU A O 1
ATOM 653 N N . TYR A 1 81 ? 1.845 -3.132 9.986 1.00 97.25 81 TYR A N 1
ATOM 654 C CA . TYR A 1 81 ? 0.843 -2.320 9.294 1.00 97.25 81 TYR A CA 1
ATOM 655 C C . TYR A 1 81 ? 0.810 -0.874 9.817 1.00 97.25 81 TYR A C 1
ATOM 657 O O . TYR A 1 81 ? 0.708 0.048 9.017 1.00 97.25 81 TYR A O 1
ATOM 665 N N . ILE A 1 82 ? 0.926 -0.657 11.137 1.00 98.06 82 ILE A N 1
ATOM 666 C CA . ILE A 1 82 ? 1.022 0.696 11.713 1.00 98.06 82 ILE A CA 1
ATOM 667 C C . ILE A 1 82 ? 2.287 1.411 11.231 1.00 98.06 82 ILE A C 1
ATOM 669 O O . ILE A 1 82 ? 2.183 2.566 10.840 1.00 98.06 82 ILE A O 1
ATOM 673 N N . ASP A 1 83 ? 3.450 0.753 11.247 1.00 98.00 83 ASP A N 1
ATOM 674 C CA . ASP A 1 83 ? 4.711 1.357 10.784 1.00 98.00 83 ASP A CA 1
ATOM 675 C C . ASP A 1 83 ? 4.625 1.749 9.302 1.00 98.00 83 ASP A C 1
ATOM 677 O O . ASP A 1 83 ? 5.014 2.852 8.934 1.00 98.00 83 ASP A O 1
ATOM 681 N N . SER A 1 84 ? 4.015 0.893 8.475 1.00 97.44 84 SER A N 1
ATOM 682 C CA . SER A 1 84 ? 3.767 1.164 7.056 1.00 97.44 84 SER A CA 1
ATOM 683 C C . SER A 1 84 ? 2.858 2.373 6.830 1.00 97.44 84 SER A C 1
ATOM 685 O O . SER A 1 84 ? 3.252 3.304 6.143 1.00 97.44 84 SER A O 1
ATOM 687 N N . ILE A 1 85 ? 1.668 2.423 7.437 1.00 97.44 85 ILE A N 1
ATOM 688 C CA . ILE A 1 85 ? 0.768 3.571 7.221 1.00 97.44 85 ILE A CA 1
ATOM 689 C C . ILE A 1 85 ? 1.256 4.849 7.920 1.00 97.44 85 ILE A C 1
ATOM 691 O O . ILE A 1 85 ? 0.798 5.938 7.593 1.00 97.44 85 ILE A O 1
ATOM 695 N N . TRP A 1 86 ? 2.130 4.733 8.924 1.00 97.62 86 TRP A N 1
ATOM 696 C CA . TRP A 1 86 ? 2.770 5.886 9.552 1.00 97.62 86 TRP A CA 1
ATOM 697 C C . TRP A 1 86 ? 3.828 6.497 8.634 1.00 97.62 86 TRP A C 1
ATOM 699 O O . TRP A 1 86 ? 3.895 7.719 8.536 1.00 97.62 86 TRP A O 1
ATOM 709 N N . PHE A 1 87 ? 4.598 5.661 7.931 1.00 96.06 87 PHE A N 1
ATOM 710 C CA . PHE A 1 87 ? 5.594 6.094 6.950 1.00 96.06 87 PHE A CA 1
ATOM 711 C C . PHE A 1 87 ? 4.989 7.016 5.874 1.00 96.06 87 PHE A C 1
ATOM 713 O O . PHE A 1 87 ? 5.582 8.034 5.540 1.00 96.06 87 PHE A O 1
ATOM 720 N N . ASP A 1 88 ? 3.746 6.753 5.455 1.00 91.88 88 ASP A N 1
ATOM 721 C CA . ASP A 1 88 ? 2.965 7.593 4.527 1.00 91.88 88 ASP A CA 1
ATOM 722 C C . ASP A 1 88 ? 2.690 9.033 5.015 1.00 91.88 88 ASP A C 1
ATOM 724 O O . ASP A 1 88 ? 2.267 9.884 4.227 1.00 91.88 88 ASP A O 1
ATOM 728 N N . VAL A 1 89 ? 2.800 9.300 6.323 1.00 96.44 89 VAL A N 1
ATOM 729 C CA . VAL A 1 89 ? 2.351 10.563 6.939 1.00 96.44 89 VAL A CA 1
ATOM 730 C C . VAL A 1 89 ? 3.333 11.153 7.952 1.00 96.44 89 VAL A C 1
ATOM 732 O O . VAL A 1 89 ? 3.024 12.175 8.570 1.00 96.44 89 VAL A O 1
ATOM 735 N N . GLU A 1 90 ? 4.503 10.551 8.164 1.00 97.06 90 GLU A N 1
ATOM 736 C CA . GLU A 1 90 ? 5.440 11.008 9.199 1.00 97.06 90 GLU A CA 1
ATOM 737 C C . GLU A 1 90 ? 6.010 12.410 8.921 1.00 97.06 90 GLU A C 1
ATOM 739 O O . GLU A 1 90 ? 6.256 13.169 9.861 1.00 97.06 90 GLU A O 1
ATOM 744 N N . SER A 1 91 ? 6.106 12.786 7.641 1.00 97.25 91 SER A N 1
ATOM 745 C CA . SER A 1 91 ? 6.522 14.107 7.139 1.00 97.25 91 SER A CA 1
ATOM 746 C C . SER A 1 91 ? 5.347 15.014 6.750 1.00 97.25 91 SER A C 1
ATOM 748 O O . SER A 1 91 ? 5.505 16.013 6.049 1.00 97.25 91 SER A O 1
ATOM 750 N N . ALA A 1 92 ? 4.138 14.722 7.245 1.00 97.19 92 ALA A N 1
ATOM 751 C CA . ALA A 1 92 ? 2.922 15.425 6.836 1.00 97.19 92 ALA A CA 1
ATOM 752 C C . ALA A 1 92 ? 2.954 16.950 7.042 1.00 97.19 92 ALA A C 1
ATOM 754 O O . ALA A 1 92 ? 2.211 17.662 6.373 1.00 97.19 92 ALA A O 1
ATOM 755 N N . LYS A 1 93 ? 3.756 17.479 7.974 1.00 97.31 93 LYS A N 1
ATOM 756 C CA . LYS A 1 93 ? 3.835 18.934 8.199 1.00 97.31 93 LYS A CA 1
ATOM 757 C C . LYS A 1 93 ? 4.511 19.656 7.041 1.00 97.31 93 LYS A C 1
ATOM 759 O O . LYS A 1 93 ? 4.145 20.790 6.743 1.00 97.31 93 LYS A O 1
ATOM 764 N N . GLU A 1 94 ? 5.494 19.010 6.436 1.00 97.81 94 GLU A N 1
ATOM 765 C CA . GLU A 1 94 ? 6.253 19.516 5.306 1.00 97.81 94 GLU A CA 1
ATOM 766 C C . GLU A 1 94 ? 5.502 19.215 4.001 1.00 97.81 94 GLU A C 1
ATOM 768 O O . GLU A 1 94 ? 5.231 20.128 3.220 1.00 97.81 94 GLU A O 1
ATOM 773 N N . ASP A 1 95 ? 5.057 17.968 3.823 1.00 97.44 95 ASP A N 1
ATOM 774 C CA . ASP A 1 95 ? 4.471 17.484 2.566 1.00 97.44 95 ASP A CA 1
ATOM 775 C C . ASP A 1 95 ? 3.105 18.108 2.249 1.00 97.44 95 ASP A C 1
ATOM 777 O O . ASP A 1 95 ? 2.714 18.218 1.086 1.00 97.44 95 ASP A O 1
ATOM 781 N N . ILE A 1 96 ? 2.362 18.562 3.268 1.00 97.88 96 ILE A N 1
ATOM 782 C CA . ILE A 1 96 ? 1.042 19.186 3.074 1.00 97.88 96 ILE A CA 1
ATOM 783 C C . ILE A 1 96 ? 1.111 20.481 2.257 1.00 97.88 96 ILE A C 1
ATOM 785 O O . ILE A 1 96 ? 0.095 20.902 1.702 1.00 97.88 96 ILE A O 1
ATOM 789 N N . LEU A 1 97 ? 2.279 21.126 2.192 1.00 98.12 97 LEU A N 1
ATOM 790 C CA . LEU A 1 97 ? 2.472 22.346 1.411 1.00 98.12 97 LEU A CA 1
ATOM 791 C C . LEU A 1 97 ? 2.469 22.068 -0.098 1.00 98.12 97 LEU A C 1
ATOM 793 O O . LEU A 1 97 ? 2.003 22.911 -0.861 1.00 98.12 97 LEU A O 1
ATOM 797 N N . GLU A 1 98 ? 2.927 20.884 -0.506 1.00 97.62 98 GLU A N 1
ATOM 798 C CA . GLU A 1 98 ? 3.045 20.482 -1.911 1.00 97.62 98 GLU A CA 1
ATOM 799 C C . GLU A 1 98 ? 1.881 19.574 -2.340 1.00 97.62 98 GLU A C 1
ATOM 801 O O . GLU A 1 98 ? 1.286 19.773 -3.402 1.00 97.62 98 GLU A O 1
ATOM 806 N N . GLU A 1 99 ? 1.484 18.615 -1.491 1.00 96.88 99 GLU A N 1
ATOM 807 C CA . GLU A 1 99 ? 0.452 17.617 -1.801 1.00 96.88 99 GLU A CA 1
ATOM 808 C C . GLU A 1 99 ? -0.696 17.578 -0.769 1.00 96.88 99 GLU A C 1
ATOM 810 O O . GLU A 1 99 ? -1.010 16.526 -0.195 1.00 96.88 99 GLU A O 1
ATOM 815 N N . PRO A 1 100 ? -1.412 18.696 -0.538 1.00 97.25 100 PRO A N 1
ATOM 816 C CA . PRO A 1 100 ? -2.362 18.818 0.568 1.00 97.25 100 PRO A CA 1
ATOM 817 C C . PRO A 1 100 ? -3.466 17.758 0.546 1.00 97.25 100 PRO A C 1
ATOM 819 O O . PRO A 1 100 ? -3.813 17.193 1.580 1.00 97.25 100 PRO A O 1
ATOM 822 N N . ILE A 1 101 ? -4.013 17.444 -0.632 1.00 97.06 101 ILE A N 1
ATOM 823 C CA . ILE A 1 101 ? -5.092 16.454 -0.759 1.00 97.06 101 ILE A CA 1
ATOM 824 C C . ILE A 1 101 ? -4.583 15.047 -0.421 1.00 97.06 101 ILE A C 1
ATOM 826 O O . ILE A 1 101 ? -5.274 14.298 0.271 1.00 97.06 101 ILE A O 1
ATOM 830 N N . TYR A 1 102 ? -3.390 14.678 -0.897 1.00 95.94 102 TYR A N 1
ATOM 831 C CA . TYR A 1 102 ? -2.798 13.369 -0.623 1.00 95.94 102 TYR A CA 1
ATOM 832 C C . TYR A 1 102 ? -2.569 13.190 0.879 1.00 95.94 102 TYR A C 1
ATOM 834 O O . TYR A 1 102 ? -3.068 12.226 1.469 1.00 95.94 102 TYR A O 1
ATOM 842 N N . VAL A 1 103 ? -1.899 14.170 1.491 1.00 97.94 103 VAL A N 1
ATOM 843 C CA . VAL A 1 103 ? -1.526 14.152 2.907 1.00 97.94 103 VAL A CA 1
ATOM 844 C C . VAL A 1 103 ? -2.760 14.135 3.806 1.00 97.94 103 VAL A C 1
ATOM 846 O O . VAL A 1 103 ? -2.864 13.273 4.677 1.00 97.94 103 VAL A O 1
ATOM 849 N N . ILE A 1 104 ? -3.742 15.015 3.570 1.00 98.19 104 ILE A N 1
ATOM 850 C CA . ILE A 1 104 ? -4.973 15.066 4.378 1.00 98.19 104 ILE A CA 1
ATOM 851 C C . ILE A 1 104 ? -5.708 13.722 4.328 1.00 98.19 104 ILE A C 1
ATOM 853 O O . ILE A 1 104 ? -6.072 13.178 5.370 1.00 98.19 104 ILE A O 1
ATOM 857 N N . LEU A 1 105 ? -5.905 13.148 3.138 1.00 98.38 105 LEU A N 1
ATOM 858 C CA . LEU A 1 105 ? -6.664 11.902 3.011 1.00 98.38 105 LEU A CA 1
ATOM 859 C C . LEU A 1 105 ? -5.917 10.698 3.600 1.00 98.38 105 LEU A C 1
ATOM 861 O O . LEU A 1 105 ? -6.563 9.804 4.154 1.00 98.38 105 LEU A O 1
ATOM 865 N N . ASN A 1 106 ? -4.584 10.661 3.529 1.00 98.06 106 ASN A N 1
ATOM 866 C CA . ASN A 1 106 ? -3.807 9.626 4.210 1.00 98.06 106 ASN A CA 1
ATOM 867 C C . ASN A 1 106 ? -3.828 9.802 5.733 1.00 98.06 106 ASN A C 1
ATOM 869 O O . ASN A 1 106 ? -4.081 8.821 6.431 1.00 98.06 106 ASN A O 1
ATOM 873 N N . LEU A 1 107 ? -3.721 11.027 6.258 1.00 98.38 107 LEU A N 1
ATOM 874 C CA . LEU A 1 107 ? -3.909 11.298 7.690 1.00 98.38 107 LEU A CA 1
ATOM 875 C C . LEU A 1 107 ? -5.281 10.823 8.186 1.00 98.38 107 LEU A C 1
ATOM 877 O O . LEU A 1 107 ? -5.370 10.192 9.241 1.00 98.38 107 LEU A O 1
ATOM 881 N N . CYS A 1 108 ? -6.346 11.058 7.415 1.00 98.50 108 CYS A N 1
ATOM 882 C CA . CYS A 1 108 ? -7.680 10.557 7.740 1.00 98.50 108 CYS A CA 1
ATOM 883 C C . CYS A 1 108 ? -7.725 9.021 7.807 1.00 98.50 108 CYS A C 1
ATOM 885 O O . CYS A 1 108 ? -8.275 8.462 8.756 1.00 98.50 108 CYS A 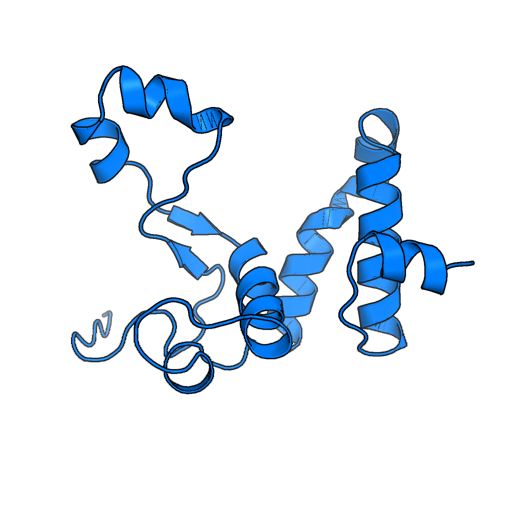O 1
ATOM 887 N N . ARG A 1 109 ? -7.120 8.322 6.834 1.00 98.19 109 ARG A N 1
ATOM 888 C CA . ARG A 1 109 ? -7.050 6.846 6.817 1.00 98.19 109 ARG A CA 1
ATOM 889 C C . ARG A 1 109 ? -6.253 6.301 8.003 1.00 98.19 109 ARG A C 1
ATOM 891 O O . ARG A 1 109 ? -6.701 5.353 8.648 1.00 98.19 109 ARG A O 1
ATOM 898 N N . VAL A 1 110 ? -5.112 6.916 8.312 1.00 98.25 110 VAL A N 1
ATOM 899 C CA . VAL A 1 110 ? -4.266 6.547 9.455 1.00 98.25 110 VAL A CA 1
ATOM 900 C C . VAL A 1 110 ? -5.029 6.741 10.762 1.00 98.25 110 VAL A C 1
ATOM 902 O O . VAL A 1 110 ? -5.097 5.826 11.583 1.00 98.25 110 VAL A O 1
ATOM 905 N N . ALA A 1 111 ? -5.682 7.891 10.940 1.00 98.44 111 ALA A N 1
ATOM 906 C CA . ALA A 1 111 ? -6.483 8.172 12.126 1.00 98.44 111 ALA A CA 1
ATOM 907 C C . ALA A 1 111 ? -7.648 7.180 12.294 1.00 98.44 111 ALA A C 1
ATOM 909 O O . ALA A 1 111 ? -7.868 6.696 13.408 1.00 98.44 111 ALA A O 1
ATOM 910 N N . ALA A 1 112 ? -8.353 6.836 11.212 1.00 98.44 112 ALA A N 1
ATOM 911 C CA . ALA A 1 112 ? -9.442 5.860 11.239 1.00 98.44 112 ALA A CA 1
ATOM 912 C C . ALA A 1 112 ? -8.962 4.471 11.682 1.00 98.44 112 ALA A C 1
ATOM 914 O O . ALA A 1 112 ? -9.612 3.809 12.498 1.00 98.44 112 ALA A O 1
ATOM 915 N N . PHE A 1 113 ? -7.791 4.042 11.207 1.00 98.25 113 PHE A N 1
ATOM 916 C CA . PHE A 1 113 ? -7.210 2.769 11.617 1.00 98.25 113 PHE A CA 1
ATOM 917 C C . PHE A 1 113 ? -6.747 2.777 13.078 1.00 98.25 113 PHE A C 1
ATOM 919 O O . PHE A 1 113 ? -7.020 1.840 13.833 1.00 98.25 113 PHE A O 1
ATOM 926 N N . LEU A 1 114 ? -6.064 3.838 13.510 1.00 98.12 114 LEU A N 1
ATOM 927 C CA . LEU A 1 114 ? -5.551 3.929 14.877 1.00 98.12 114 LEU A CA 1
ATOM 928 C C . LEU A 1 114 ? -6.673 4.031 15.917 1.00 98.12 114 LEU A C 1
ATOM 930 O O . LEU A 1 114 ? -6.546 3.451 16.995 1.00 98.12 114 LEU A O 1
ATOM 934 N N . LYS A 1 115 ? -7.769 4.735 15.604 1.00 98.06 115 LYS A N 1
ATOM 935 C CA . LYS A 1 115 ? -8.892 4.931 16.535 1.00 98.06 115 LYS A CA 1
ATOM 936 C C . LYS A 1 115 ? -9.928 3.812 16.496 1.00 98.06 115 LYS A C 1
ATOM 938 O O . LYS A 1 115 ? -10.517 3.507 17.530 1.00 98.06 115 LYS A O 1
ATOM 943 N N . ASN A 1 116 ? -10.192 3.239 15.322 1.00 97.81 116 ASN A N 1
ATOM 944 C CA . ASN A 1 116 ? -11.340 2.352 15.115 1.00 97.81 116 ASN A CA 1
ATOM 945 C C . ASN A 1 116 ? -11.006 1.048 14.378 1.00 97.81 116 ASN A C 1
ATOM 947 O O . ASN A 1 116 ? -11.923 0.299 14.058 1.00 97.81 116 ASN A O 1
ATOM 951 N N . ASP A 1 117 ? -9.729 0.771 14.098 1.00 96.62 117 ASP A N 1
ATOM 952 C CA . ASP A 1 117 ? -9.282 -0.401 13.325 1.00 96.62 117 ASP A CA 1
ATOM 953 C C . ASP A 1 117 ? -9.908 -0.492 11.917 1.00 96.62 117 ASP A C 1
ATOM 955 O O . ASP A 1 117 ? -10.044 -1.558 11.311 1.00 96.62 117 ASP A O 1
ATOM 959 N N . LEU A 1 118 ? -10.304 0.663 11.371 1.00 97.56 118 LEU A N 1
ATOM 960 C CA . LEU A 1 118 ? -10.915 0.765 10.054 1.00 97.56 118 LEU A CA 1
ATOM 961 C C . LEU A 1 118 ? -9.840 0.873 8.971 1.00 97.56 118 LEU A C 1
ATOM 963 O O . LEU A 1 118 ? -8.965 1.731 9.016 1.00 97.56 118 LEU A O 1
ATOM 967 N N . ILE A 1 119 ? -9.948 0.019 7.955 1.00 97.12 119 ILE A N 1
ATOM 968 C CA . ILE A 1 119 ? -9.131 0.083 6.738 1.00 97.12 119 ILE A CA 1
ATOM 969 C C . ILE A 1 119 ? -10.017 0.710 5.673 1.00 97.12 119 ILE A C 1
ATOM 971 O O . ILE A 1 119 ? -11.014 0.106 5.287 1.00 97.12 119 ILE A O 1
ATOM 975 N N . LEU A 1 120 ? -9.685 1.925 5.250 1.00 96.88 120 LEU A N 1
ATOM 976 C CA . LEU A 1 120 ? -10.547 2.745 4.405 1.00 96.88 120 LEU A CA 1
ATOM 977 C C . LEU A 1 120 ? -9.816 3.189 3.136 1.00 96.88 120 LEU A C 1
ATOM 979 O O . LEU A 1 120 ? -8.600 3.414 3.136 1.00 96.88 120 LEU A O 1
ATOM 983 N N . SER A 1 121 ? -10.582 3.363 2.057 1.00 96.19 121 SER A N 1
ATOM 984 C CA . SER A 1 121 ? -10.134 4.133 0.891 1.00 96.19 121 SER A CA 1
ATOM 985 C C . SER A 1 121 ? -9.915 5.606 1.260 1.00 96.19 121 SER A C 1
ATOM 987 O O . SER A 1 121 ? -10.410 6.078 2.282 1.00 96.19 121 SER A O 1
ATOM 989 N N . LYS A 1 122 ? -9.223 6.369 0.404 1.00 96.44 122 LYS A N 1
ATOM 990 C CA . LYS A 1 122 ? -9.056 7.826 0.585 1.00 96.44 122 LYS A CA 1
ATOM 991 C C . LYS A 1 122 ? -10.396 8.549 0.730 1.00 96.44 122 LYS A C 1
ATOM 993 O O . LYS A 1 122 ? -10.553 9.360 1.635 1.00 96.44 122 LYS A O 1
ATOM 998 N N . ARG A 1 123 ? -11.384 8.193 -0.098 1.00 97.69 123 ARG A N 1
ATOM 999 C CA . ARG A 1 123 ? -12.731 8.775 -0.028 1.00 97.69 123 ARG A CA 1
ATOM 1000 C C . ARG A 1 123 ? -13.406 8.481 1.312 1.00 97.69 123 ARG A C 1
ATOM 1002 O O . ARG A 1 123 ? -13.824 9.408 1.989 1.00 97.69 123 ARG A O 1
ATOM 1009 N N . GLN A 1 124 ? -13.449 7.210 1.713 1.00 98.00 124 GLN A N 1
ATOM 1010 C CA . GLN A 1 124 ? -14.069 6.799 2.977 1.00 98.00 124 GLN A CA 1
ATOM 1011 C C . GLN A 1 124 ? -13.337 7.364 4.200 1.00 98.00 124 GLN A C 1
ATOM 1013 O O . GLN A 1 124 ? -13.978 7.686 5.190 1.00 98.00 124 GLN A O 1
ATOM 1018 N N . GLY A 1 125 ? -12.008 7.488 4.144 1.00 98.06 125 GLY A N 1
ATOM 1019 C CA . GLY A 1 125 ? -11.225 8.130 5.198 1.00 98.06 125 GLY A CA 1
ATOM 1020 C C . GLY A 1 125 ? -11.613 9.598 5.363 1.00 98.06 125 GLY A C 1
ATOM 1021 O O . GLY A 1 125 ? -11.863 10.035 6.481 1.00 98.06 125 GLY A O 1
ATOM 1022 N N . GLY A 1 126 ? -11.725 10.332 4.251 1.00 98.06 126 GLY A N 1
ATOM 1023 C CA . GLY A 1 126 ? -12.212 11.712 4.262 1.00 98.06 126 GLY A CA 1
ATOM 1024 C C . GLY A 1 126 ? -13.638 11.826 4.808 1.00 98.06 126 GLY A C 1
ATOM 1025 O O . GLY A 1 126 ? -13.882 12.648 5.680 1.00 98.06 126 GLY A O 1
ATOM 1026 N N . GLU A 1 127 ? -14.555 10.963 4.357 1.00 98.31 127 GLU A N 1
ATOM 1027 C CA . GLU A 1 127 ? -15.940 10.905 4.858 1.00 98.31 127 GLU A CA 1
ATOM 1028 C C . GLU A 1 127 ? -16.008 10.591 6.363 1.00 98.31 127 GLU A C 1
ATOM 1030 O O . GLU A 1 127 ? -16.834 11.161 7.065 1.00 98.31 127 GLU A O 1
ATOM 1035 N N . TRP A 1 128 ? -15.140 9.712 6.871 1.00 98.44 128 TRP A N 1
ATOM 1036 C CA . TRP A 1 128 ? -15.082 9.345 8.290 1.00 98.44 128 TRP A CA 1
ATOM 1037 C C . TRP A 1 128 ? -14.578 10.482 9.196 1.00 98.44 128 TRP A C 1
ATOM 1039 O O . TRP A 1 128 ? -14.897 10.498 10.383 1.00 98.44 128 TRP A O 1
ATOM 1049 N N . ALA A 1 129 ? -13.776 11.409 8.665 1.00 97.62 129 ALA A N 1
ATOM 1050 C CA . ALA A 1 129 ? -13.163 12.488 9.442 1.00 97.62 129 ALA A CA 1
ATOM 1051 C C . ALA A 1 129 ? -14.028 13.761 9.557 1.00 97.62 129 ALA A C 1
ATOM 1053 O O . ALA A 1 129 ? -13.618 14.692 10.256 1.00 97.62 129 ALA A O 1
ATOM 1054 N N . LEU A 1 130 ? -15.169 13.810 8.861 1.00 95.19 130 LEU A N 1
ATOM 1055 C CA . LEU A 1 130 ? -16.153 14.899 8.899 1.00 95.19 130 LEU A CA 1
ATOM 1056 C C . LEU A 1 130 ? -17.146 14.718 10.053 1.00 95.19 130 LEU A C 1
ATOM 1058 O O . LEU A 1 130 ? -17.492 15.750 10.670 1.00 95.19 130 LEU A O 1
#

Sequence (130 aa):
MGCFNPSKSDIDLIIYPTPFELHFSNAHLQWFIDNPTDYIHKMNGTDKDLAAHFKIIKKYGVVLQGEEINDVFADVPRKEYIDSIWFDVESAKEDILEEPIYVILNLCRVAAFLKNDLILSKRQGGEWAL